Protein AF-A0A3D5HLR8-F1 (afdb_monomer_lite)

Sequence (183 aa):
MNSICLEKELFSAAERLATILSCRMVPVTMAGGDAGDGRSSTFVCSAAFEKKLGGQEAVVAKGRAIRAGQLMIIAEDQPSFAISEEFGGKLVRLSLPKAGPANAICDDYGLQLAATLLSSDINVAAGDKVSLDLLTLAKRVAQTDVTVFVNGPTGTGKEVLARFVHNRSSRSKAPFVAVNCAA

Secondary structure (DSSP, 8-state):
---EEEE-TT-TTHHHHHHHHHHTT--EEEEBSB--S---SEEEEEHHHHHHHTSHHHHHHHHHHTT-SEEEEEEEEESS-EEEEETTTTEEEEEEEPPPS---TTT-HHHHHHHHHH-TT------SHHHHHHHHHHHHHTTS---------TTS-HHHHHHHHHHTSTTTTS------TT-

Structure (mmCIF, N/CA/C/O backbone):
data_AF-A0A3D5HLR8-F1
#
_entry.id   AF-A0A3D5HLR8-F1
#
loop_
_atom_site.group_PDB
_atom_site.id
_atom_site.type_symbol
_atom_site.label_atom_id
_atom_site.label_alt_id
_atom_site.label_comp_id
_atom_site.label_asym_id
_atom_site.label_entity_id
_atom_site.label_seq_id
_atom_site.pdbx_PDB_ins_code
_atom_site.Cartn_x
_atom_site.Cartn_y
_atom_site.Cartn_z
_atom_site.occupancy
_atom_site.B_iso_or_equiv
_atom_site.auth_seq_id
_atom_site.auth_comp_id
_atom_site.auth_asym_id
_atom_site.auth_atom_id
_atom_site.pdbx_PDB_model_num
ATOM 1 N N . MET A 1 1 ? -7.706 -4.916 -10.515 1.00 55.38 1 MET A N 1
ATOM 2 C CA . MET A 1 1 ? -7.054 -3.778 -9.839 1.00 55.38 1 MET A CA 1
ATOM 3 C C . MET A 1 1 ? -7.749 -3.621 -8.511 1.00 55.38 1 MET A C 1
ATOM 5 O O . MET A 1 1 ? -8.959 -3.433 -8.525 1.00 55.38 1 MET A O 1
ATOM 9 N N . ASN A 1 2 ? -7.021 -3.765 -7.407 1.00 69.75 2 ASN A N 1
ATOM 10 C CA . ASN A 1 2 ? -7.586 -3.520 -6.088 1.00 69.75 2 ASN A CA 1
ATOM 11 C C . ASN A 1 2 ? -7.878 -2.028 -5.918 1.00 69.75 2 ASN A C 1
ATOM 13 O O . ASN A 1 2 ? -6.975 -1.202 -6.030 1.00 69.75 2 ASN A O 1
ATOM 17 N N . SER A 1 3 ? -9.149 -1.702 -5.714 1.00 81.38 3 SER A N 1
ATOM 18 C CA . SER A 1 3 ? -9.653 -0.366 -5.407 1.00 81.38 3 SER A CA 1
ATOM 19 C C . SER A 1 3 ? -10.009 -0.304 -3.929 1.00 81.38 3 SER A C 1
ATOM 21 O O . SER A 1 3 ? -10.747 -1.148 -3.415 1.00 81.38 3 SER A O 1
ATOM 23 N N . ILE A 1 4 ? -9.476 0.699 -3.240 1.00 87.38 4 ILE A N 1
ATOM 24 C CA . ILE A 1 4 ? -9.664 0.867 -1.802 1.00 87.38 4 ILE A CA 1
ATOM 25 C C . ILE A 1 4 ? -10.722 1.938 -1.572 1.00 87.38 4 ILE A C 1
ATOM 27 O O . ILE A 1 4 ? -10.582 3.060 -2.051 1.00 87.38 4 ILE A O 1
ATOM 31 N N . CYS A 1 5 ? -11.769 1.601 -0.827 1.00 88.38 5 CYS A N 1
ATOM 32 C CA . CYS A 1 5 ? -12.708 2.578 -0.292 1.00 88.38 5 CYS A CA 1
ATOM 33 C C . CYS A 1 5 ? -12.270 2.953 1.124 1.00 88.38 5 CYS A C 1
ATOM 35 O O . CYS A 1 5 ? -12.241 2.088 1.998 1.00 88.38 5 CYS A O 1
ATOM 37 N N . LEU A 1 6 ? -11.941 4.223 1.348 1.00 89.50 6 LEU A N 1
ATOM 38 C CA . LEU A 1 6 ? -11.506 4.738 2.643 1.00 89.50 6 LEU A CA 1
ATOM 39 C C . LEU A 1 6 ? -12.592 5.655 3.211 1.00 89.50 6 LEU A C 1
ATOM 41 O O . LEU A 1 6 ? -12.945 6.660 2.597 1.00 89.50 6 LEU A O 1
ATOM 45 N N . GLU A 1 7 ? -13.135 5.300 4.372 1.00 89.31 7 GLU A N 1
ATOM 46 C CA . GLU A 1 7 ? -14.088 6.134 5.105 1.00 89.31 7 GLU A CA 1
ATOM 47 C C . GLU A 1 7 ? -13.336 7.200 5.904 1.00 89.31 7 GLU A C 1
ATOM 49 O O . GLU A 1 7 ? -12.517 6.879 6.767 1.00 89.31 7 GLU A O 1
ATOM 54 N N . LYS A 1 8 ? -13.611 8.473 5.612 1.00 86.62 8 LYS A N 1
ATOM 55 C CA . LYS A 1 8 ? -12.920 9.606 6.252 1.00 86.62 8 LYS A CA 1
ATOM 56 C C . LYS A 1 8 ? -13.533 10.019 7.588 1.00 86.62 8 LYS A C 1
ATOM 58 O O . LYS A 1 8 ? -12.924 10.765 8.353 1.00 86.62 8 LYS A O 1
ATOM 63 N N . GLU A 1 9 ? -14.765 9.599 7.852 1.00 86.00 9 GLU A N 1
ATOM 64 C CA . GLU A 1 9 ? -15.484 10.005 9.048 1.00 86.00 9 GLU A CA 1
ATOM 65 C C . GLU A 1 9 ? -14.821 9.439 10.315 1.00 86.00 9 GLU A C 1
ATOM 67 O O . GLU A 1 9 ? -14.566 8.242 10.413 1.00 86.00 9 GLU A O 1
ATOM 72 N N . LEU A 1 10 ? -14.538 10.310 11.294 1.00 84.31 10 LEU A N 1
ATOM 73 C CA . LEU A 1 10 ? -13.844 9.961 12.544 1.00 84.31 10 LEU A CA 1
ATOM 74 C C . LEU A 1 10 ? -12.485 9.268 12.331 1.00 84.31 10 LEU A C 1
ATOM 76 O O . LEU A 1 10 ? -12.093 8.429 13.142 1.00 84.31 10 LEU A O 1
ATOM 80 N N . PHE A 1 11 ? -11.775 9.589 11.248 1.00 85.88 11 PHE A N 1
ATOM 81 C CA . PHE A 1 11 ? -10.468 9.010 10.953 1.00 85.88 11 PHE A CA 1
ATOM 82 C C . PHE A 1 11 ? -9.430 10.113 10.719 1.00 85.88 11 PHE A C 1
ATOM 84 O O . PHE A 1 11 ? -9.394 10.733 9.657 1.00 85.88 11 PHE A O 1
ATOM 91 N N . SER A 1 12 ? -8.577 10.370 11.717 1.00 85.69 12 SER A N 1
ATOM 92 C CA . SER A 1 12 ? -7.650 11.511 11.679 1.00 85.69 12 SER A CA 1
ATOM 93 C C . SER A 1 12 ? -6.529 11.320 10.651 1.00 85.69 12 SER A C 1
ATOM 95 O O . SER A 1 12 ? -6.134 12.258 9.957 1.00 85.69 12 SER A O 1
ATOM 97 N N . ALA A 1 13 ? -6.068 10.080 10.478 1.00 83.88 13 ALA A N 1
ATOM 98 C CA . ALA A 1 13 ? -5.031 9.723 9.523 1.00 83.88 13 ALA A CA 1
ATOM 99 C C . ALA A 1 13 ? -5.545 9.384 8.110 1.00 83.88 13 ALA A C 1
ATOM 101 O O . ALA A 1 13 ? -4.741 9.000 7.258 1.00 83.88 13 ALA A O 1
ATOM 102 N N . ALA A 1 14 ? -6.843 9.544 7.830 1.00 86.06 14 ALA A N 1
ATOM 103 C CA . ALA A 1 14 ? -7.455 9.194 6.546 1.00 86.06 14 ALA A CA 1
ATOM 104 C C . ALA A 1 14 ? -6.745 9.833 5.340 1.00 86.06 14 ALA A C 1
ATOM 106 O O . ALA A 1 14 ? -6.335 9.136 4.414 1.00 86.06 14 ALA A O 1
ATOM 107 N N . GLU A 1 15 ? -6.540 11.152 5.380 1.00 86.44 15 GLU A N 1
ATOM 108 C CA . GLU A 1 15 ? -5.878 11.916 4.309 1.00 86.44 15 GLU A CA 1
ATOM 109 C C . GLU A 1 15 ? -4.411 11.497 4.121 1.00 86.44 15 GLU A C 1
ATOM 111 O O . GLU A 1 15 ? -3.903 11.386 3.001 1.00 86.44 15 GLU A O 1
ATOM 116 N N . ARG A 1 16 ? -3.719 11.198 5.227 1.00 85.69 16 ARG A N 1
ATOM 117 C CA . ARG A 1 16 ? -2.320 10.745 5.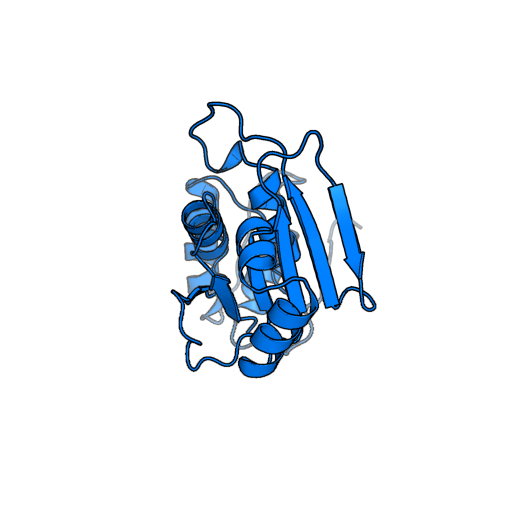212 1.00 85.69 16 ARG A CA 1
ATOM 118 C C . ARG A 1 16 ? -2.210 9.352 4.597 1.00 85.69 16 ARG A C 1
ATOM 120 O O . ARG A 1 16 ? -1.358 9.134 3.738 1.00 85.69 16 ARG A O 1
ATOM 127 N N . LEU A 1 17 ? -3.104 8.434 4.965 1.00 87.19 17 LEU A N 1
ATOM 128 C CA . LEU A 1 17 ? -3.170 7.098 4.375 1.00 87.19 17 LEU A CA 1
ATOM 129 C C . LEU A 1 17 ? -3.529 7.156 2.886 1.00 87.19 17 LEU A C 1
ATOM 131 O O . LEU A 1 17 ? -2.881 6.493 2.078 1.00 87.19 17 LEU A O 1
ATOM 135 N N . ALA A 1 18 ? -4.504 7.985 2.506 1.00 88.12 18 ALA A N 1
ATOM 136 C CA . ALA A 1 18 ? -4.868 8.207 1.109 1.00 88.12 18 ALA A CA 1
ATOM 137 C C . ALA A 1 18 ? -3.686 8.754 0.294 1.00 88.12 18 ALA A C 1
ATOM 139 O O . ALA A 1 18 ? -3.444 8.295 -0.825 1.00 88.12 18 ALA A O 1
ATOM 140 N N . THR A 1 19 ? -2.901 9.668 0.873 1.00 85.44 19 THR A N 1
ATOM 141 C CA . THR A 1 19 ? -1.668 10.188 0.262 1.00 85.44 19 THR A CA 1
ATOM 142 C C . THR A 1 19 ? -0.638 9.075 0.054 1.00 85.44 19 THR A C 1
ATOM 144 O O . THR A 1 19 ? -0.136 8.914 -1.057 1.00 85.44 19 THR A O 1
ATOM 147 N N . ILE A 1 20 ? -0.369 8.250 1.074 1.00 83.94 20 ILE A N 1
ATOM 148 C CA . ILE A 1 20 ? 0.576 7.121 0.982 1.00 83.94 20 ILE A CA 1
ATOM 149 C C . ILE A 1 20 ? 0.138 6.119 -0.096 1.00 83.94 20 ILE A C 1
ATOM 151 O O . ILE A 1 20 ? 0.945 5.704 -0.930 1.00 83.94 20 ILE A O 1
ATOM 155 N N . LEU A 1 21 ? -1.141 5.742 -0.113 1.00 85.56 21 LEU A N 1
ATOM 156 C CA . LEU A 1 21 ? -1.703 4.826 -1.108 1.00 85.56 21 LEU A CA 1
ATOM 157 C C . LEU A 1 21 ? -1.633 5.410 -2.528 1.00 85.56 21 LEU A C 1
ATOM 159 O O . LEU A 1 21 ? -1.263 4.703 -3.468 1.00 85.56 21 LEU A O 1
ATOM 163 N N . SER A 1 22 ? -1.896 6.710 -2.679 1.00 83.25 22 SER A N 1
ATOM 164 C CA . SER A 1 22 ? -1.775 7.421 -3.958 1.00 83.25 22 SER A CA 1
ATOM 165 C C . SER A 1 22 ? -0.330 7.447 -4.459 1.00 83.25 22 SER A C 1
ATOM 167 O O . SER A 1 22 ? -0.081 7.161 -5.631 1.00 83.25 22 SER A O 1
ATOM 169 N N . CYS A 1 23 ? 0.640 7.698 -3.571 1.00 78.75 23 CYS A N 1
ATOM 170 C CA . CYS A 1 23 ? 2.070 7.596 -3.876 1.00 78.75 23 CYS A CA 1
ATOM 171 C C . CYS A 1 23 ? 2.457 6.185 -4.346 1.00 78.75 23 CYS A C 1
ATOM 173 O O . CYS A 1 23 ? 3.235 6.031 -5.286 1.00 78.75 23 CYS A O 1
ATOM 175 N N . ARG A 1 24 ? 1.848 5.145 -3.765 1.00 79.25 24 ARG A N 1
ATOM 176 C CA . ARG A 1 24 ? 2.022 3.743 -4.184 1.00 79.25 24 ARG A CA 1
ATOM 177 C C . ARG A 1 24 ? 1.199 3.360 -5.416 1.00 79.25 24 ARG A C 1
ATOM 179 O O . ARG A 1 24 ? 1.193 2.201 -5.832 1.00 79.25 24 ARG A O 1
ATOM 186 N N . MET A 1 25 ? 0.543 4.334 -6.048 1.00 76.12 25 MET A N 1
ATOM 187 C CA . MET A 1 25 ? -0.286 4.160 -7.239 1.00 76.12 25 MET A CA 1
ATOM 188 C C . MET A 1 25 ? -1.414 3.141 -7.035 1.00 76.12 25 MET A C 1
ATOM 190 O O . MET A 1 25 ? -1.751 2.400 -7.967 1.00 76.12 25 MET A O 1
ATOM 194 N N . VAL A 1 26 ? -1.962 3.092 -5.821 1.00 81.06 26 VAL A N 1
ATOM 195 C CA . VAL A 1 26 ? -3.144 2.308 -5.479 1.00 81.06 26 VAL A CA 1
ATOM 196 C C . VAL A 1 26 ? -4.363 3.224 -5.600 1.00 81.06 26 VAL A C 1
ATOM 198 O O . VAL A 1 26 ? -4.361 4.305 -5.012 1.00 81.06 26 VAL A O 1
ATOM 201 N N . PRO A 1 27 ? -5.391 2.855 -6.383 1.00 81.50 27 PRO A N 1
ATOM 202 C CA . PRO A 1 27 ? -6.575 3.687 -6.532 1.00 81.50 27 PRO A CA 1
ATOM 203 C C . PRO A 1 27 ? -7.375 3.715 -5.224 1.00 81.50 27 PRO A C 1
ATOM 205 O O . PRO A 1 27 ? -7.828 2.675 -4.739 1.00 81.50 27 PRO A O 1
ATOM 208 N N . VAL A 1 28 ? -7.556 4.919 -4.678 1.00 85.56 28 VAL A N 1
ATOM 209 C CA . VAL A 1 28 ? -8.328 5.176 -3.456 1.00 85.56 28 VAL A CA 1
ATOM 210 C C . VAL A 1 28 ? -9.559 6.005 -3.791 1.00 85.56 28 VAL A C 1
ATOM 212 O O . VAL A 1 28 ? -9.482 6.990 -4.523 1.00 85.56 28 VAL A O 1
ATOM 215 N N . THR A 1 29 ? -10.696 5.616 -3.231 1.00 87.56 29 THR A N 1
ATOM 216 C CA . THR A 1 29 ? -11.939 6.381 -3.253 1.00 87.56 29 THR A CA 1
ATOM 217 C C . THR A 1 29 ? -12.285 6.759 -1.822 1.00 87.56 29 THR A C 1
ATOM 219 O O . THR A 1 29 ? -12.438 5.889 -0.967 1.00 87.56 29 THR A O 1
ATOM 222 N N . MET A 1 30 ? -12.388 8.058 -1.556 1.00 83.50 30 MET A N 1
ATOM 223 C CA . MET A 1 30 ? -12.772 8.572 -0.244 1.00 83.50 30 MET A CA 1
ATOM 224 C C . MET A 1 30 ? -14.299 8.569 -0.143 1.00 83.50 30 MET A C 1
ATOM 226 O O . MET A 1 30 ? -14.962 9.296 -0.882 1.00 83.50 30 MET A O 1
ATOM 230 N N . ALA A 1 31 ? -14.857 7.760 0.753 1.00 76.06 31 ALA A N 1
ATOM 231 C CA . ALA A 1 31 ? -16.276 7.797 1.086 1.00 76.06 31 ALA A CA 1
ATOM 232 C C . ALA A 1 31 ? -16.506 8.806 2.217 1.00 76.06 31 ALA A C 1
ATOM 234 O O . ALA A 1 31 ? -15.683 8.936 3.124 1.00 76.06 31 ALA A O 1
ATOM 235 N N . GLY A 1 32 ? -17.599 9.564 2.126 1.00 57.09 32 GLY A N 1
ATOM 236 C CA . GLY A 1 32 ? -18.048 10.470 3.175 1.00 57.09 32 GLY A CA 1
ATOM 237 C C . GLY A 1 32 ? -19.500 10.179 3.501 1.00 57.09 32 GLY A C 1
ATOM 238 O O . GLY A 1 32 ? -20.379 10.686 2.810 1.00 57.09 32 GLY A O 1
ATOM 239 N N . GLY A 1 33 ? -19.737 9.362 4.526 1.00 54.69 33 GLY A N 1
ATOM 240 C CA . GLY A 1 33 ? -21.077 9.078 5.049 1.00 54.69 33 GLY A CA 1
ATOM 241 C C . GLY A 1 33 ? -21.904 8.123 4.184 1.00 54.69 33 GLY A C 1
ATOM 242 O O . GLY A 1 33 ? -22.324 7.081 4.688 1.00 54.69 33 GLY A O 1
ATOM 243 N N . ASP A 1 34 ? -22.066 8.406 2.891 1.00 43.91 34 ASP A N 1
ATOM 244 C CA . ASP A 1 34 ? -22.874 7.603 1.969 1.00 43.91 34 ASP A CA 1
ATOM 245 C C . ASP A 1 34 ? -22.036 6.692 1.070 1.00 43.91 34 ASP A C 1
ATOM 247 O O . ASP A 1 34 ? -20.924 7.024 0.650 1.00 43.91 34 ASP A O 1
ATOM 251 N N . ALA A 1 35 ? -22.579 5.500 0.820 1.00 45.34 35 ALA A N 1
ATOM 252 C CA . ALA A 1 35 ? -21.939 4.445 0.050 1.00 45.34 35 ALA A CA 1
ATOM 253 C C . ALA A 1 35 ? -21.591 4.949 -1.358 1.00 45.34 35 ALA A C 1
ATOM 255 O O . ALA A 1 35 ? -22.462 5.127 -2.206 1.00 45.34 35 ALA A O 1
ATOM 256 N N . GLY A 1 36 ? -20.300 5.171 -1.607 1.00 45.41 36 GLY A N 1
ATOM 257 C CA . GLY A 1 36 ? -19.799 5.376 -2.959 1.00 45.41 36 GLY A CA 1
ATOM 258 C C . GLY A 1 36 ? -20.172 4.173 -3.825 1.00 45.41 36 GLY A C 1
ATOM 259 O O . GLY A 1 36 ? -19.945 3.031 -3.429 1.00 45.41 36 GLY A O 1
ATOM 260 N N . ASP A 1 37 ? -20.733 4.440 -5.003 1.00 43.56 37 ASP A N 1
ATOM 261 C CA . ASP A 1 37 ? -21.269 3.482 -5.989 1.00 43.56 37 ASP A CA 1
ATOM 262 C C . ASP A 1 37 ? -20.176 2.638 -6.696 1.00 43.56 37 ASP A C 1
ATOM 264 O O . ASP A 1 37 ? -20.252 2.272 -7.869 1.00 43.56 37 ASP A O 1
ATOM 268 N N . GLY A 1 38 ? -19.076 2.366 -5.995 1.00 52.75 38 GLY A N 1
ATOM 269 C CA . GLY A 1 38 ? -17.886 1.722 -6.527 1.00 52.75 38 GLY A CA 1
ATOM 270 C C . GLY A 1 38 ? -17.766 0.275 -6.070 1.00 52.75 38 GLY A C 1
ATOM 271 O O . GLY A 1 38 ? -17.843 -0.028 -4.883 1.00 52.75 38 GLY A O 1
ATOM 272 N N . ARG A 1 39 ? -17.484 -0.635 -7.011 1.00 58.47 39 ARG A N 1
ATOM 273 C CA . ARG A 1 39 ? -16.899 -1.942 -6.673 1.00 58.47 39 ARG A CA 1
ATOM 274 C C . ARG A 1 39 ? -15.506 -1.698 -6.090 1.00 58.47 39 ARG A C 1
ATOM 276 O O . ARG A 1 39 ? -14.560 -1.454 -6.843 1.00 58.47 39 ARG A O 1
ATOM 283 N N . SER A 1 40 ? -15.390 -1.773 -4.770 1.00 68.56 40 SER A N 1
ATOM 284 C CA . SER A 1 40 ? -14.107 -1.721 -4.069 1.00 68.56 40 SER A CA 1
ATOM 285 C C . SER A 1 40 ? -13.692 -3.116 -3.637 1.00 68.56 40 SER A C 1
ATOM 287 O O . SER A 1 40 ? -14.511 -3.886 -3.148 1.00 68.56 40 SER A O 1
ATOM 289 N N . SER A 1 41 ? -12.420 -3.463 -3.822 1.00 78.12 41 SER A N 1
ATOM 290 C CA . SER A 1 41 ? -11.881 -4.738 -3.334 1.00 78.12 41 SER A CA 1
ATOM 291 C C . SER A 1 41 ? -11.736 -4.734 -1.813 1.00 78.12 41 SER A C 1
ATOM 293 O O . SER A 1 41 ? -11.920 -5.775 -1.181 1.00 78.12 41 SER A O 1
ATOM 295 N N . THR A 1 42 ? -11.452 -3.560 -1.237 1.00 86.56 42 THR A N 1
ATOM 296 C CA . THR A 1 42 ? -11.129 -3.406 0.183 1.00 86.56 42 THR A CA 1
ATOM 297 C C . THR A 1 42 ? -11.806 -2.172 0.774 1.00 86.56 42 THR A C 1
ATOM 299 O O . THR A 1 42 ? -11.768 -1.097 0.174 1.00 86.56 42 THR A O 1
ATOM 302 N N . PHE A 1 43 ? -12.408 -2.317 1.955 1.00 90.31 43 PHE A N 1
ATOM 303 C CA . PHE A 1 43 ? -12.961 -1.212 2.745 1.00 90.31 43 PHE A CA 1
ATOM 304 C C . PHE A 1 43 ? -12.053 -0.902 3.934 1.00 90.31 43 PHE A C 1
ATOM 306 O O . PHE A 1 43 ? -11.631 -1.827 4.625 1.00 90.31 43 PHE A O 1
ATOM 313 N N . VAL A 1 44 ? -11.783 0.375 4.195 1.00 91.88 44 VAL A N 1
ATOM 314 C CA . VAL A 1 44 ? -10.951 0.836 5.313 1.00 91.88 44 VAL A CA 1
ATOM 315 C C . VAL A 1 44 ? -11.727 1.860 6.130 1.00 91.88 44 VAL A C 1
ATOM 317 O O . VAL A 1 44 ? -12.233 2.832 5.571 1.00 91.88 44 VAL A O 1
ATOM 320 N N . CYS A 1 45 ? -11.793 1.676 7.446 1.00 92.00 45 CYS A N 1
ATOM 321 C CA . CYS A 1 45 ? -12.419 2.636 8.356 1.00 92.00 45 CYS A CA 1
ATOM 322 C C . CYS A 1 45 ? -11.689 2.721 9.701 1.00 92.00 45 CYS A C 1
ATOM 324 O O . CYS A 1 45 ? -10.902 1.839 10.051 1.00 92.00 45 CYS A O 1
ATOM 326 N N . SER A 1 46 ? -11.969 3.766 10.483 1.00 93.00 46 SER A N 1
ATOM 327 C CA . SER A 1 46 ? -11.431 3.876 11.840 1.00 93.00 46 SER A CA 1
ATOM 328 C C . SER A 1 46 ? -12.232 3.053 12.855 1.00 93.00 46 SER A C 1
ATOM 330 O O . SER A 1 46 ? -13.431 2.806 12.695 1.00 93.00 46 SER A O 1
ATOM 332 N N . ALA A 1 47 ? -11.590 2.668 13.957 1.00 91.44 47 ALA A N 1
ATOM 333 C CA . ALA A 1 47 ? -12.265 2.032 15.089 1.00 91.44 47 ALA A CA 1
ATOM 334 C C . ALA A 1 47 ? -13.254 2.982 15.799 1.00 91.44 47 ALA A C 1
ATOM 336 O O . ALA A 1 47 ? -14.206 2.536 16.439 1.00 91.44 47 ALA A O 1
ATOM 337 N N . ALA A 1 48 ? -13.060 4.302 15.692 1.00 89.25 48 ALA A N 1
ATOM 338 C CA . ALA A 1 48 ? -14.021 5.285 16.195 1.00 89.25 48 ALA A CA 1
ATOM 339 C C . ALA A 1 48 ? -15.310 5.285 15.357 1.00 89.25 48 ALA A C 1
ATOM 341 O O . ALA A 1 48 ? -16.412 5.330 15.908 1.00 89.25 48 ALA A O 1
ATOM 342 N N . PHE A 1 49 ? -15.177 5.160 14.035 1.00 89.38 49 PHE A N 1
ATOM 343 C CA . PHE A 1 49 ? -16.305 5.017 13.123 1.00 89.38 49 PHE A CA 1
ATOM 344 C C . PHE A 1 49 ? -17.072 3.707 13.343 1.00 89.38 49 PHE A C 1
ATOM 346 O O . PHE A 1 49 ? -18.300 3.711 13.387 1.00 89.38 49 PHE A O 1
ATOM 353 N N . GLU A 1 50 ? -16.361 2.601 13.579 1.00 90.06 50 GLU A N 1
ATOM 354 C CA . GLU A 1 50 ? -16.962 1.315 13.957 1.00 90.06 50 GLU A CA 1
ATOM 355 C C . GLU A 1 50 ? -17.877 1.445 15.187 1.00 90.06 50 GLU A C 1
ATOM 357 O O . GLU A 1 50 ? -19.016 0.975 15.170 1.00 90.06 50 GLU A O 1
ATOM 362 N N . LYS A 1 51 ? -17.417 2.132 16.243 1.00 88.62 51 LYS A N 1
ATOM 363 C CA . LYS A 1 51 ? -18.229 2.368 17.448 1.00 88.62 51 LYS A CA 1
ATOM 364 C C . LYS A 1 51 ? -19.481 3.194 17.152 1.00 88.62 51 LYS A C 1
ATOM 366 O O . LYS A 1 51 ? -20.538 2.897 17.700 1.00 88.62 51 LYS A O 1
ATOM 371 N N . LYS A 1 52 ? -19.383 4.197 16.272 1.00 88.88 52 LYS A N 1
ATOM 372 C CA . LYS A 1 52 ? -20.529 5.023 15.853 1.00 88.88 52 LYS A CA 1
ATOM 373 C C . LYS A 1 52 ? -21.571 4.217 15.068 1.00 88.88 52 LYS A C 1
ATOM 375 O O . LYS A 1 52 ? -22.763 4.442 15.241 1.00 88.88 52 LYS A O 1
ATOM 380 N N . LEU A 1 53 ? -21.128 3.287 14.224 1.00 83.81 53 LEU A N 1
ATOM 381 C CA . LEU A 1 53 ? -21.995 2.439 13.399 1.00 83.81 53 LEU A CA 1
ATOM 382 C C . LEU A 1 53 ? -22.738 1.345 14.182 1.00 83.81 53 LEU A C 1
ATOM 384 O O . LEU A 1 53 ? -23.613 0.697 13.615 1.00 83.81 53 LEU A O 1
ATOM 388 N N . GLY A 1 54 ? -22.407 1.130 15.458 1.00 84.75 54 GLY A N 1
ATOM 389 C CA . GLY A 1 54 ? -22.989 0.057 16.269 1.00 84.75 54 GLY A CA 1
ATOM 390 C C . GLY A 1 54 ? -22.164 -1.232 16.285 1.00 84.75 54 GLY A C 1
ATOM 391 O O . GLY A 1 54 ? -22.689 -2.280 16.647 1.00 84.75 54 GLY A O 1
ATOM 392 N N . GLY A 1 55 ? -20.877 -1.166 15.924 1.00 87.25 55 GLY A N 1
ATOM 393 C CA . GLY A 1 55 ? -19.921 -2.265 16.066 1.00 87.25 55 GLY A CA 1
ATOM 394 C C . GLY A 1 55 ? -19.513 -2.941 14.755 1.00 87.25 55 GLY A C 1
ATOM 395 O O . GLY A 1 55 ? -19.837 -2.503 13.649 1.00 87.25 55 GLY A O 1
ATOM 396 N N . GLN A 1 56 ? -18.772 -4.038 14.898 1.00 85.38 56 GLN A N 1
ATOM 397 C CA . GLN A 1 56 ? -18.153 -4.779 13.799 1.00 85.38 56 GLN A CA 1
ATOM 398 C C . GLN A 1 56 ? 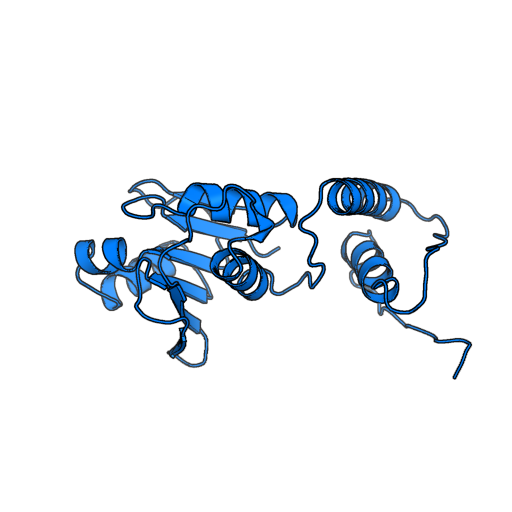-19.165 -5.304 12.769 1.00 85.38 56 GLN A C 1
ATOM 400 O O . GLN A 1 56 ? -18.901 -5.251 11.569 1.00 85.38 56 GLN A O 1
ATOM 405 N N . GLU A 1 57 ? -20.342 -5.763 13.206 1.00 86.38 57 GLU A N 1
ATOM 406 C CA . GLU A 1 57 ? -21.383 -6.284 12.307 1.00 86.38 57 GLU A CA 1
ATOM 407 C C . GLU A 1 57 ? -21.871 -5.229 11.307 1.00 86.38 57 GLU A C 1
ATOM 409 O O . GLU A 1 57 ? -22.042 -5.524 10.122 1.00 86.38 57 GLU A O 1
ATOM 414 N N . ALA A 1 58 ? -22.018 -3.980 11.753 1.00 86.88 58 ALA A N 1
ATOM 415 C CA . ALA A 1 58 ? -22.435 -2.870 10.905 1.00 86.88 58 ALA A CA 1
ATOM 416 C C . ALA A 1 58 ? -21.355 -2.491 9.876 1.00 86.88 58 ALA A C 1
ATOM 418 O O . ALA A 1 58 ? -21.669 -2.214 8.716 1.00 86.88 58 ALA A O 1
ATOM 419 N N . VAL A 1 59 ? -20.074 -2.551 10.259 1.00 87.12 59 VAL A N 1
ATOM 420 C CA . VAL A 1 59 ? -18.944 -2.347 9.334 1.00 87.12 59 VAL A CA 1
ATOM 421 C C . VAL A 1 59 ? -18.895 -3.454 8.281 1.00 87.12 59 VAL A C 1
ATOM 423 O O . VAL A 1 59 ? -18.752 -3.170 7.091 1.00 87.12 59 VAL A O 1
ATOM 426 N N . VAL A 1 60 ? -19.080 -4.713 8.689 1.00 88.31 60 VAL A N 1
ATOM 427 C CA . VAL A 1 60 ? -19.153 -5.853 7.764 1.00 88.31 60 VAL A CA 1
ATOM 428 C C . VAL A 1 60 ? -20.345 -5.702 6.812 1.00 88.31 60 VAL A C 1
ATOM 430 O O . VAL A 1 60 ? -20.200 -5.954 5.615 1.00 88.31 60 VAL A O 1
ATOM 433 N N . ALA A 1 61 ? -21.504 -5.251 7.300 1.00 86.38 61 ALA A N 1
ATOM 434 C CA . ALA A 1 61 ? -22.673 -4.978 6.466 1.00 86.38 61 ALA A CA 1
ATOM 435 C C . ALA A 1 61 ? -22.400 -3.869 5.432 1.00 86.38 61 ALA A C 1
ATOM 437 O O . ALA A 1 61 ? -22.697 -4.055 4.249 1.00 86.38 61 ALA A O 1
ATOM 438 N N . LYS A 1 62 ? -21.756 -2.764 5.839 1.00 85.31 62 LYS A N 1
ATOM 439 C CA . LYS A 1 62 ? -21.357 -1.672 4.931 1.00 85.31 62 LYS A CA 1
ATOM 440 C C . LYS A 1 62 ? -20.340 -2.153 3.888 1.00 85.31 62 LYS A C 1
ATOM 442 O O . LYS A 1 62 ? -20.502 -1.884 2.700 1.00 85.31 62 LYS A O 1
ATOM 447 N N . GLY A 1 63 ? -19.353 -2.953 4.298 1.00 85.38 63 GLY A N 1
ATOM 448 C CA . GLY A 1 63 ? -18.395 -3.590 3.390 1.00 85.38 63 GLY A CA 1
ATOM 449 C C . GLY A 1 63 ? -19.058 -4.513 2.364 1.00 85.38 63 GLY A C 1
ATOM 450 O O . GLY A 1 63 ? -18.715 -4.478 1.182 1.00 85.38 63 GLY A O 1
ATOM 451 N N . ARG A 1 64 ? -20.065 -5.296 2.776 1.00 85.62 64 ARG A N 1
ATOM 452 C CA . ARG A 1 64 ? -20.855 -6.135 1.858 1.00 85.62 64 ARG A CA 1
ATOM 453 C C . ARG A 1 64 ? -21.658 -5.307 0.856 1.00 85.62 64 ARG A C 1
ATOM 455 O O . ARG A 1 64 ? -21.734 -5.712 -0.303 1.00 85.62 64 ARG A O 1
ATOM 462 N N . ALA A 1 65 ? -22.211 -4.162 1.265 1.00 85.19 65 ALA A N 1
ATOM 463 C CA . ALA A 1 65 ? -22.961 -3.272 0.375 1.00 85.19 65 ALA A CA 1
ATOM 464 C C . ALA A 1 65 ? -22.103 -2.777 -0.805 1.00 85.19 65 ALA A C 1
ATOM 466 O O . ALA A 1 65 ? -22.566 -2.771 -1.943 1.00 85.19 65 ALA A O 1
ATOM 467 N N . ILE A 1 66 ? -20.821 -2.486 -0.560 1.00 83.62 66 ILE A N 1
ATOM 468 C CA . ILE A 1 66 ? -19.853 -2.089 -1.600 1.00 83.62 66 ILE A CA 1
ATOM 469 C C . ILE A 1 66 ? -19.098 -3.276 -2.234 1.00 83.62 66 ILE A C 1
ATOM 471 O O . ILE A 1 66 ? -18.165 -3.086 -3.017 1.00 83.62 66 ILE A O 1
ATOM 475 N N . ARG A 1 67 ? -19.507 -4.515 -1.916 1.00 83.44 67 ARG A N 1
ATOM 476 C CA . ARG A 1 67 ? -18.889 -5.778 -2.364 1.00 83.44 67 ARG A CA 1
ATOM 477 C C . ARG A 1 67 ? -17.391 -5.900 -2.043 1.00 83.44 67 ARG A C 1
ATOM 479 O O . ARG A 1 67 ? -16.655 -6.532 -2.801 1.00 83.44 67 ARG A O 1
ATOM 486 N N . ALA A 1 68 ? -16.954 -5.350 -0.912 1.00 84.31 68 ALA A N 1
ATOM 487 C CA . ALA A 1 68 ? -15.581 -5.495 -0.446 1.00 84.31 68 ALA A CA 1
ATOM 488 C C . ALA A 1 68 ? -15.277 -6.958 -0.089 1.00 84.31 68 ALA A C 1
ATOM 490 O O . ALA A 1 68 ? -15.990 -7.589 0.694 1.00 84.31 68 ALA A O 1
ATOM 491 N N . GLY A 1 69 ? -14.205 -7.500 -0.671 1.00 84.69 69 GLY A N 1
ATOM 492 C CA . GLY A 1 69 ? -13.695 -8.836 -0.355 1.00 84.69 69 GLY A CA 1
ATOM 493 C C . GLY A 1 69 ? -12.868 -8.867 0.932 1.00 84.69 69 GLY A C 1
ATOM 494 O O . GLY A 1 69 ? -12.745 -9.924 1.553 1.00 84.69 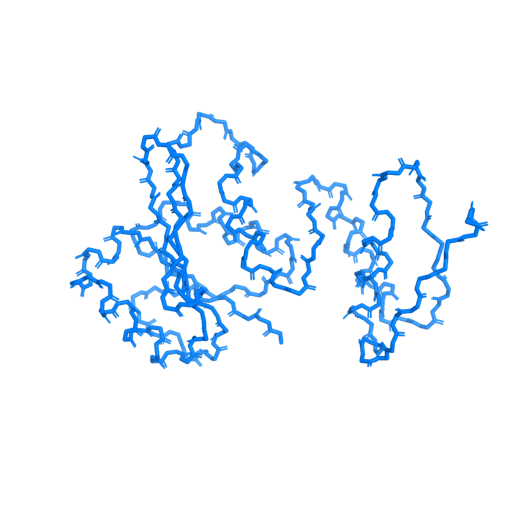69 GLY A O 1
ATOM 495 N N . GLN A 1 70 ? -12.341 -7.706 1.332 1.00 88.69 70 GLN A N 1
ATOM 496 C CA . GLN A 1 70 ? -11.543 -7.499 2.535 1.00 88.69 70 GLN A CA 1
ATOM 497 C C . GLN A 1 70 ? -11.968 -6.209 3.254 1.00 88.69 70 GLN A C 1
ATOM 499 O O . GLN A 1 70 ? -12.374 -5.225 2.635 1.00 88.69 70 GLN A O 1
ATOM 504 N N . LEU A 1 71 ? -11.854 -6.212 4.574 1.00 91.00 71 LEU A N 1
ATOM 505 C CA . LEU A 1 71 ? -12.153 -5.107 5.474 1.00 91.00 71 LEU A CA 1
ATOM 506 C C . LEU A 1 71 ? -10.906 -4.819 6.319 1.00 91.00 71 LEU A C 1
ATOM 508 O O . LEU A 1 71 ? -10.247 -5.750 6.785 1.00 91.00 71 LEU A O 1
ATOM 512 N N . MET A 1 72 ? -10.598 -3.548 6.551 1.00 91.62 72 MET A N 1
ATOM 513 C CA . MET A 1 72 ? -9.548 -3.122 7.469 1.00 91.62 72 MET A CA 1
ATOM 514 C C . MET A 1 72 ? -10.078 -2.077 8.449 1.00 91.62 72 MET A C 1
ATOM 516 O O . MET A 1 72 ? -10.662 -1.074 8.041 1.00 91.62 72 MET A O 1
ATOM 520 N N . ILE A 1 73 ? -9.842 -2.299 9.740 1.00 93.00 73 ILE A N 1
ATOM 521 C CA . ILE A 1 73 ? -10.210 -1.372 10.812 1.00 93.00 73 ILE A CA 1
ATOM 522 C C . ILE A 1 73 ? -8.936 -0.819 11.441 1.00 93.00 73 ILE A C 1
ATOM 524 O O . ILE A 1 73 ? -8.113 -1.582 11.941 1.00 93.00 73 ILE A O 1
ATOM 528 N N . ILE A 1 74 ? -8.784 0.502 11.452 1.00 92.75 74 ILE A N 1
ATOM 529 C CA . ILE A 1 74 ? -7.613 1.180 12.014 1.00 92.75 74 ILE A CA 1
ATOM 530 C C . ILE A 1 74 ? -7.999 1.840 13.340 1.00 92.75 74 ILE A C 1
ATOM 532 O O . ILE A 1 74 ? -8.826 2.749 13.385 1.00 92.75 74 ILE A O 1
ATOM 536 N N . ALA A 1 75 ? -7.419 1.370 14.440 1.00 91.50 75 ALA A N 1
ATOM 537 C CA . ALA A 1 75 ? -7.562 1.978 15.756 1.00 91.50 75 ALA A CA 1
ATOM 538 C C . ALA A 1 75 ? -6.400 2.945 15.999 1.00 91.50 75 ALA A C 1
ATOM 540 O O . ALA A 1 75 ? -5.259 2.516 16.124 1.00 91.50 75 ALA A O 1
ATOM 541 N N . GLU A 1 76 ? -6.690 4.242 16.058 1.00 87.38 76 GLU A N 1
ATOM 542 C CA . GLU A 1 76 ? -5.710 5.290 16.368 1.00 87.38 76 GLU A CA 1
ATOM 543 C C . GLU A 1 76 ? -5.502 5.418 17.893 1.00 87.38 76 GLU A C 1
ATOM 545 O O . GLU A 1 76 ? -6.299 4.901 18.684 1.00 87.38 76 GLU A O 1
ATOM 550 N N . ASP A 1 77 ? -4.422 6.093 18.303 1.00 86.50 77 ASP A N 1
ATOM 551 C CA . ASP A 1 77 ? -4.091 6.412 19.704 1.00 86.50 77 ASP A CA 1
ATOM 552 C C . ASP A 1 77 ? -4.010 5.200 20.655 1.00 86.50 77 ASP A C 1
ATOM 554 O O . ASP A 1 77 ? -4.400 5.264 21.823 1.00 86.50 77 ASP A O 1
ATOM 558 N N . GLN A 1 78 ? -3.491 4.074 20.168 1.00 86.69 78 GLN A N 1
ATOM 559 C CA . GLN A 1 78 ? -3.317 2.856 20.963 1.00 86.69 78 GLN A CA 1
ATOM 560 C C . GLN A 1 78 ? -2.018 2.887 21.796 1.00 86.69 78 GLN A C 1
ATOM 562 O O . GLN A 1 78 ? -1.072 3.601 21.465 1.00 86.69 78 GLN A O 1
ATOM 567 N N . PRO A 1 79 ? -1.922 2.123 22.900 1.00 82.75 79 PRO A N 1
ATOM 568 C CA . PRO A 1 79 ? -0.698 2.075 23.709 1.00 82.75 79 PRO A CA 1
ATOM 569 C C . PRO A 1 79 ? 0.464 1.377 22.989 1.00 82.75 79 PRO A C 1
ATOM 571 O O . PRO A 1 79 ? 1.629 1.638 23.282 1.00 82.75 79 PRO A O 1
ATOM 574 N N . SER A 1 80 ? 0.158 0.484 22.049 1.00 85.25 80 SER A N 1
ATOM 575 C CA . SER A 1 80 ? 1.135 -0.276 21.279 1.00 85.25 80 SER A CA 1
ATOM 576 C C . SER A 1 80 ? 0.606 -0.585 19.883 1.00 85.25 80 SER A C 1
ATOM 578 O O . SER A 1 80 ? -0.600 -0.556 19.623 1.00 85.25 80 SER A O 1
ATOM 580 N N . PHE A 1 81 ? 1.534 -0.889 18.979 1.00 87.50 81 PHE A N 1
ATOM 581 C CA . PHE A 1 81 ? 1.200 -1.417 17.668 1.00 87.50 81 PHE A CA 1
ATOM 582 C C . PHE A 1 81 ? 0.756 -2.880 17.772 1.00 87.50 81 PHE A C 1
ATOM 584 O O . PHE A 1 81 ? 1.433 -3.685 18.412 1.00 87.50 81 PHE A O 1
ATOM 591 N N . ALA A 1 82 ? -0.351 -3.231 17.119 1.00 89.69 82 ALA A N 1
ATOM 592 C CA . ALA A 1 82 ? -0.825 -4.609 17.027 1.00 89.69 82 ALA A CA 1
ATOM 593 C C . ALA A 1 82 ? -1.591 -4.841 15.722 1.00 89.69 82 ALA A C 1
ATOM 595 O O . ALA A 1 82 ? -2.247 -3.935 15.209 1.00 89.69 82 ALA A O 1
ATOM 596 N N . ILE A 1 83 ? -1.535 -6.068 15.210 1.00 91.75 83 ILE A N 1
ATOM 597 C CA . ILE A 1 83 ? -2.344 -6.520 14.078 1.00 91.75 83 ILE A CA 1
ATOM 598 C C . ILE A 1 83 ? -3.113 -7.748 14.545 1.00 91.75 83 ILE A C 1
ATOM 600 O O . ILE A 1 83 ? -2.518 -8.671 15.100 1.00 91.75 83 ILE A O 1
ATOM 604 N N . SER A 1 84 ? -4.419 -7.762 14.320 1.00 91.25 84 SER A N 1
ATOM 605 C CA . SER A 1 84 ? -5.256 -8.933 14.552 1.00 91.25 84 SER A CA 1
ATOM 606 C C . SER A 1 84 ? -6.082 -9.234 13.313 1.00 91.25 84 SER A C 1
ATOM 608 O O . SER A 1 84 ? -6.622 -8.331 12.675 1.00 91.25 84 SER A O 1
ATOM 610 N N . GLU A 1 85 ? -6.177 -10.510 12.967 1.00 91.12 85 GLU A N 1
ATOM 611 C CA . GLU A 1 85 ? -6.930 -10.975 11.810 1.00 91.12 85 GLU A CA 1
ATOM 612 C C . GLU A 1 85 ? -8.135 -11.796 12.254 1.00 91.12 85 GLU A C 1
ATOM 614 O O . GLU A 1 85 ? -8.048 -12.648 13.136 1.00 91.12 85 GLU A O 1
ATOM 619 N N . GLU A 1 86 ? -9.264 -11.554 11.604 1.00 89.25 86 GLU A N 1
ATOM 620 C CA . GLU A 1 86 ? -10.534 -12.217 11.860 1.00 89.25 86 GLU A CA 1
ATOM 621 C C . GLU A 1 86 ? -11.155 -12.694 10.538 1.00 89.25 86 GLU A C 1
ATOM 623 O O . GLU A 1 86 ? -10.781 -12.259 9.443 1.00 89.25 86 GLU A O 1
ATOM 628 N N . PHE A 1 87 ? -12.104 -13.632 10.625 1.00 84.94 87 PHE A N 1
ATOM 629 C CA . PHE A 1 87 ? -12.773 -14.244 9.465 1.00 84.94 87 PHE A CA 1
ATOM 630 C C . PHE A 1 87 ? -11.808 -14.818 8.409 1.00 84.94 87 PHE A C 1
ATOM 632 O O . PHE A 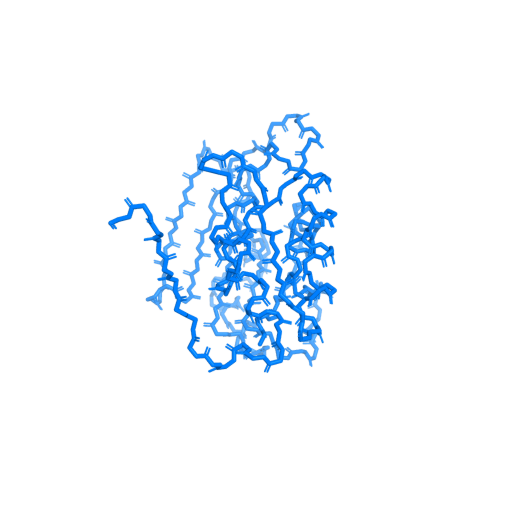1 87 ? -12.031 -14.675 7.204 1.00 84.94 87 PHE A O 1
ATOM 639 N N . GLY A 1 88 ? -10.724 -15.457 8.860 1.00 81.19 88 GLY A N 1
ATOM 640 C CA . GLY A 1 88 ? -9.710 -16.034 7.973 1.00 81.19 88 GLY A CA 1
ATOM 641 C C . GLY A 1 88 ? -8.934 -14.978 7.179 1.00 81.19 88 GLY A C 1
ATOM 642 O O . GLY A 1 88 ? -8.709 -15.167 5.987 1.00 81.19 88 GLY A O 1
ATOM 643 N N . GLY A 1 89 ? -8.607 -13.843 7.808 1.00 82.56 89 GLY A N 1
ATOM 644 C CA . GLY A 1 89 ? -7.824 -12.754 7.205 1.00 82.56 89 GLY A CA 1
ATOM 645 C C . GLY A 1 89 ? -8.642 -11.752 6.385 1.00 82.56 89 GLY A C 1
ATOM 646 O O . GLY A 1 89 ? -8.100 -10.773 5.871 1.00 82.56 89 GLY A O 1
ATOM 647 N N . LYS A 1 90 ? -9.961 -11.954 6.261 1.00 86.94 90 LYS A N 1
ATOM 648 C CA . LYS A 1 90 ? -10.843 -11.023 5.535 1.00 86.94 90 LYS A CA 1
ATOM 649 C C . LYS A 1 90 ? -11.118 -9.740 6.301 1.00 86.94 90 LYS A C 1
ATOM 651 O O . LYS A 1 90 ? -11.468 -8.743 5.676 1.00 86.94 90 LYS A O 1
ATOM 656 N N . LEU A 1 91 ? -10.982 -9.762 7.622 1.00 90.00 91 LEU A N 1
ATOM 657 C CA . LEU A 1 91 ? -11.022 -8.574 8.458 1.00 90.00 91 LEU A CA 1
ATOM 658 C C . LEU A 1 91 ? -9.671 -8.426 9.147 1.00 90.00 91 LEU A C 1
ATOM 660 O O . LEU A 1 91 ? -9.266 -9.298 9.909 1.00 90.00 91 LEU A O 1
ATOM 664 N N . VAL A 1 92 ? -8.986 -7.321 8.879 1.00 92.19 92 VAL A N 1
ATOM 665 C CA . VAL A 1 92 ? -7.707 -6.987 9.509 1.00 92.19 92 VAL A CA 1
ATOM 666 C C . VAL A 1 92 ? -7.924 -5.786 10.414 1.00 92.19 92 VAL A C 1
ATOM 668 O O . VAL A 1 92 ? -8.339 -4.725 9.955 1.00 92.19 92 VAL A O 1
ATOM 671 N N . ARG A 1 93 ? -7.640 -5.921 11.704 1.00 92.69 93 ARG A N 1
ATOM 672 C CA . ARG A 1 93 ? -7.631 -4.800 12.641 1.00 92.69 93 ARG A CA 1
ATOM 673 C C . ARG A 1 93 ? -6.193 -4.410 12.934 1.00 92.69 93 ARG A C 1
ATOM 675 O O . ARG A 1 93 ? -5.344 -5.255 13.201 1.00 92.69 93 ARG A O 1
ATOM 682 N N . LEU A 1 94 ? -5.940 -3.113 12.877 1.00 92.19 94 LEU A N 1
ATOM 683 C CA . LEU A 1 94 ? -4.620 -2.535 13.011 1.00 92.19 94 LEU A CA 1
ATOM 684 C C . LEU A 1 94 ? -4.654 -1.458 14.092 1.00 92.19 94 LEU A C 1
ATOM 686 O O . LEU A 1 94 ? -5.334 -0.444 13.954 1.00 92.19 94 LEU A O 1
ATOM 690 N N . SER A 1 95 ? -3.941 -1.703 15.182 1.00 91.50 95 SER A N 1
ATOM 691 C CA . SER A 1 95 ? -3.767 -0.767 16.286 1.00 91.50 95 SER A CA 1
ATOM 692 C C . SER A 1 95 ? -2.533 0.077 16.023 1.00 91.50 95 SER A C 1
ATOM 694 O O . SER A 1 95 ? -1.428 -0.452 15.916 1.00 91.50 95 SER A O 1
ATOM 696 N N . LEU A 1 96 ? -2.728 1.384 15.906 1.00 87.81 96 LEU A N 1
ATOM 697 C CA . LEU A 1 96 ? -1.675 2.362 15.696 1.00 87.81 96 LEU A CA 1
ATOM 698 C C . LEU A 1 96 ? -1.409 3.113 16.988 1.00 87.81 96 LEU A C 1
ATOM 700 O O . LEU A 1 96 ? -2.349 3.680 17.556 1.00 87.81 96 LEU A O 1
ATOM 704 N N . PRO A 1 97 ? -0.151 3.166 17.453 1.00 83.62 97 PRO A N 1
ATOM 705 C CA . PRO A 1 97 ? 0.166 4.039 18.554 1.00 83.62 97 PRO A CA 1
ATOM 706 C C . PRO A 1 97 ? 0.036 5.495 18.143 1.00 83.62 97 PRO A C 1
ATOM 708 O O . PRO A 1 97 ? 0.063 5.834 16.958 1.00 83.62 97 PRO A O 1
ATOM 711 N N . LYS A 1 98 ? -0.107 6.360 19.146 1.00 75.25 98 LYS A N 1
ATOM 712 C CA . LYS A 1 98 ? -0.193 7.800 18.929 1.00 75.25 98 LYS A CA 1
ATOM 713 C C . LYS A 1 98 ? 0.994 8.270 18.088 1.00 75.25 98 LYS A C 1
ATOM 715 O O . LYS A 1 98 ? 2.147 8.045 18.463 1.00 75.25 98 LYS A O 1
ATOM 720 N N . ALA A 1 99 ? 0.702 8.902 16.954 1.00 65.56 99 ALA A N 1
ATOM 721 C CA . ALA A 1 99 ? 1.732 9.449 16.086 1.00 65.56 99 ALA A CA 1
ATOM 722 C C . ALA A 1 99 ? 2.591 10.440 16.891 1.00 65.56 99 ALA A C 1
ATOM 724 O O . ALA A 1 99 ? 2.065 11.314 17.586 1.00 65.56 99 ALA A O 1
ATOM 725 N N . GLY A 1 100 ? 3.916 10.282 16.830 1.00 61.44 100 GLY A N 1
ATOM 726 C CA . GLY A 1 100 ? 4.837 11.278 17.373 1.00 61.44 100 GLY A CA 1
ATOM 727 C C . GLY A 1 100 ? 4.670 12.628 16.655 1.00 61.44 100 GLY A C 1
ATOM 728 O O . GLY A 1 100 ? 4.029 12.689 15.607 1.00 61.44 100 GLY A O 1
ATOM 729 N N . PRO A 1 101 ? 5.270 13.721 17.158 1.00 56.41 101 PRO A N 1
ATOM 730 C CA . PRO A 1 101 ? 5.157 15.067 16.572 1.00 56.41 101 PRO A CA 1
ATOM 731 C C . PRO A 1 101 ? 5.859 15.227 15.202 1.00 56.41 101 PRO A C 1
ATOM 733 O O . PRO A 1 101 ? 6.195 16.337 14.796 1.00 56.41 101 PRO A O 1
ATOM 736 N N . ALA A 1 102 ? 6.140 14.131 14.500 1.00 54.00 102 ALA A N 1
ATOM 737 C CA . ALA A 1 102 ? 7.010 14.098 13.342 1.00 54.00 102 ALA A CA 1
ATOM 738 C C . ALA A 1 102 ? 6.201 14.254 12.041 1.00 54.00 102 ALA A C 1
ATOM 740 O O . ALA A 1 102 ? 5.312 13.467 11.718 1.00 54.00 102 ALA A O 1
ATOM 741 N N . ASN A 1 103 ? 6.501 15.333 11.316 1.00 52.97 103 ASN A N 1
ATOM 742 C CA . ASN A 1 103 ? 5.772 15.805 10.138 1.00 52.97 103 ASN A CA 1
ATOM 743 C C . ASN A 1 103 ? 6.049 15.002 8.849 1.00 52.97 103 ASN A C 1
ATOM 745 O O . ASN A 1 103 ? 5.450 15.317 7.818 1.00 52.97 103 ASN A O 1
ATOM 749 N N . ALA A 1 104 ? 6.946 14.005 8.842 1.00 57.34 104 ALA A N 1
ATOM 750 C CA . ALA A 1 104 ? 7.259 13.278 7.613 1.00 57.34 104 ALA A CA 1
ATOM 751 C C . ALA A 1 104 ? 6.318 12.084 7.398 1.00 57.34 104 ALA A C 1
ATOM 753 O O . ALA A 1 104 ? 6.021 11.306 8.301 1.00 57.34 104 ALA A O 1
ATOM 754 N N . ILE A 1 105 ? 5.900 11.884 6.146 1.00 56.53 105 ILE A N 1
ATOM 755 C CA . ILE A 1 105 ? 5.117 10.719 5.693 1.00 56.53 105 ILE A CA 1
ATOM 756 C C . ILE A 1 105 ? 5.810 9.386 6.055 1.00 56.53 105 ILE A C 1
ATOM 758 O O . ILE A 1 105 ? 5.149 8.360 6.222 1.00 56.53 105 ILE A O 1
ATOM 762 N N . CYS A 1 106 ? 7.138 9.401 6.187 1.00 54.84 106 CYS A N 1
ATOM 763 C CA . CYS A 1 106 ? 7.965 8.248 6.535 1.00 54.84 106 CYS A CA 1
ATOM 764 C C . CYS A 1 106 ? 7.949 7.901 8.031 1.00 54.84 106 CYS A C 1
ATOM 766 O O . CYS A 1 106 ? 8.219 6.754 8.374 1.00 54.84 106 CYS A O 1
ATOM 768 N N . ASP A 1 107 ? 7.617 8.857 8.904 1.00 62.75 107 ASP A N 1
ATOM 769 C CA . ASP A 1 107 ? 7.661 8.657 10.359 1.00 62.75 107 ASP A CA 1
ATOM 770 C C . ASP A 1 107 ? 6.432 7.889 10.867 1.00 62.75 107 ASP A C 1
ATOM 772 O O . ASP A 1 107 ? 6.422 7.357 11.978 1.00 62.75 107 ASP A O 1
ATOM 776 N N . ASP A 1 108 ? 5.400 7.768 10.028 1.00 73.75 108 ASP A N 1
ATOM 777 C CA . ASP A 1 108 ? 4.193 7.009 10.329 1.00 73.75 108 ASP A CA 1
ATOM 778 C C . ASP A 1 108 ? 4.288 5.572 9.824 1.00 73.75 108 ASP A C 1
ATOM 780 O O . ASP A 1 108 ? 3.599 5.149 8.889 1.00 73.75 108 ASP A O 1
ATOM 784 N N . TYR A 1 109 ? 5.185 4.809 10.449 1.00 78.44 109 TYR A N 1
ATOM 785 C CA . TYR A 1 109 ? 5.389 3.393 10.135 1.00 78.44 109 TYR A CA 1
ATOM 786 C C . TYR A 1 109 ? 4.072 2.600 10.159 1.00 78.44 109 TYR A C 1
ATOM 788 O O . TYR A 1 109 ? 3.895 1.658 9.387 1.00 78.44 109 TYR A O 1
ATOM 796 N N . GLY A 1 110 ? 3.134 3.013 11.014 1.00 84.00 110 GLY A N 1
ATOM 797 C CA . GLY A 1 110 ? 1.809 2.439 11.144 1.00 84.00 110 GLY A CA 1
ATOM 798 C C . GLY A 1 110 ? 0.989 2.546 9.865 1.00 84.00 110 GLY A C 1
ATOM 799 O O . GLY A 1 110 ? 0.546 1.534 9.317 1.00 84.00 110 GLY A O 1
ATOM 800 N N . LEU A 1 111 ? 0.831 3.766 9.347 1.00 84.94 111 LEU A N 1
ATOM 801 C CA . LEU A 1 111 ? 0.131 3.995 8.081 1.00 84.94 111 LEU A CA 1
ATOM 802 C C . LEU A 1 111 ? 0.893 3.422 6.884 1.00 84.94 111 LEU A C 1
ATOM 804 O O . LEU A 1 111 ? 0.270 2.930 5.943 1.00 84.94 111 LEU A O 1
ATOM 808 N N . GLN A 1 112 ? 2.229 3.440 6.914 1.00 83.56 112 GLN A N 1
ATOM 809 C CA . GLN A 1 112 ? 3.048 2.806 5.877 1.00 83.56 112 GLN A CA 1
ATOM 810 C C . GLN A 1 112 ? 2.806 1.297 5.813 1.00 83.56 112 GLN A C 1
ATOM 812 O O . GLN A 1 112 ? 2.719 0.740 4.717 1.00 83.56 112 GLN A O 1
ATOM 817 N N . LEU A 1 113 ? 2.676 0.638 6.964 1.00 85.19 113 LEU A N 1
ATOM 818 C CA . LEU A 1 113 ? 2.380 -0.785 7.042 1.00 85.19 113 LEU A CA 1
ATOM 819 C C . LEU A 1 113 ? 0.928 -1.077 6.657 1.00 85.19 113 LEU A C 1
ATOM 821 O O . LEU A 1 113 ? 0.698 -2.001 5.879 1.00 85.19 113 LEU A O 1
ATOM 825 N N . ALA A 1 114 ? -0.033 -0.261 7.101 1.00 87.69 114 ALA A N 1
ATOM 826 C CA . ALA A 1 114 ? -1.421 -0.361 6.648 1.00 87.69 114 ALA A CA 1
ATOM 827 C C . ALA A 1 114 ? -1.502 -0.278 5.115 1.00 87.69 114 ALA A C 1
ATOM 829 O O . ALA A 1 114 ? -2.081 -1.148 4.471 1.00 87.69 114 ALA A O 1
ATOM 830 N N . ALA A 1 115 ? -0.825 0.702 4.510 1.00 85.81 115 ALA A N 1
ATOM 831 C CA . ALA A 1 115 ? -0.738 0.820 3.061 1.00 85.81 115 ALA A CA 1
ATOM 832 C C . ALA A 1 115 ? -0.089 -0.409 2.408 1.00 85.81 115 ALA A C 1
ATOM 834 O O . ALA A 1 115 ? -0.520 -0.813 1.331 1.00 85.81 115 ALA A O 1
ATOM 835 N N . THR A 1 116 ? 0.916 -1.027 3.039 1.00 83.94 116 THR A N 1
ATOM 836 C CA . THR A 1 116 ? 1.536 -2.268 2.541 1.00 83.94 116 THR A CA 1
ATOM 837 C C . THR A 1 116 ? 0.541 -3.420 2.538 1.00 83.94 116 THR A C 1
ATOM 839 O O . THR A 1 116 ? 0.388 -4.072 1.512 1.00 83.94 116 THR A O 1
ATOM 842 N N . LEU A 1 117 ? -0.182 -3.630 3.639 1.00 84.81 117 LEU A N 1
ATOM 843 C CA . LEU A 1 117 ? -1.183 -4.695 3.758 1.00 84.81 117 LEU A CA 1
ATOM 844 C C . LEU A 1 117 ? -2.354 -4.517 2.782 1.00 84.81 117 LEU A C 1
ATOM 846 O O . LEU A 1 117 ? -2.913 -5.495 2.296 1.00 84.81 117 LEU A O 1
ATOM 850 N N . LEU A 1 118 ? -2.708 -3.270 2.468 1.00 83.25 118 LEU A N 1
ATOM 851 C CA . LEU A 1 118 ? -3.744 -2.948 1.488 1.00 83.25 118 LEU A CA 1
ATOM 852 C C . LEU A 1 118 ? -3.268 -3.108 0.029 1.00 83.25 118 LEU A C 1
ATOM 854 O O . LEU A 1 118 ? -4.086 -3.234 -0.884 1.00 83.25 118 LEU A O 1
ATOM 858 N N . SER A 1 119 ? -1.954 -3.110 -0.205 1.00 75.38 119 SER A N 1
ATOM 859 C CA . SER A 1 119 ? -1.332 -3.184 -1.533 1.00 75.38 119 SER A CA 1
ATOM 860 C C . SER A 1 119 ? -0.993 -4.633 -1.906 1.00 75.38 119 SER A C 1
ATOM 862 O O . SER A 1 119 ? 0.171 -4.984 -2.054 1.00 75.38 119 SER A O 1
ATOM 864 N N . SER A 1 120 ? -1.999 -5.491 -2.079 1.00 62.72 120 SER A N 1
ATOM 865 C CA . SER A 1 120 ? -1.811 -6.942 -2.288 1.00 62.72 120 SER A CA 1
ATOM 866 C C . SER A 1 120 ? -1.019 -7.348 -3.546 1.00 62.72 120 SER A C 1
ATOM 868 O O . SER A 1 120 ? -0.486 -8.451 -3.591 1.00 62.72 120 SER A O 1
ATOM 870 N N . ASP A 1 121 ? -0.922 -6.477 -4.558 1.00 59.78 121 ASP A N 1
ATOM 871 C CA . ASP A 1 121 ? -0.303 -6.803 -5.858 1.00 59.78 121 ASP A CA 1
ATOM 872 C C . ASP A 1 121 ? 1.044 -6.094 -6.109 1.00 59.78 121 ASP A C 1
ATOM 874 O O . ASP A 1 121 ? 1.731 -6.377 -7.097 1.00 59.78 121 ASP A O 1
ATOM 878 N N . ILE A 1 122 ? 1.423 -5.124 -5.264 1.00 59.06 122 ILE A N 1
ATOM 879 C CA . ILE A 1 122 ? 2.564 -4.231 -5.520 1.00 59.06 122 ILE A CA 1
ATOM 880 C C . ILE A 1 122 ? 3.406 -4.073 -4.255 1.00 59.06 122 ILE A C 1
ATOM 882 O O . ILE A 1 122 ? 3.180 -3.192 -3.433 1.00 59.06 122 ILE A O 1
ATOM 886 N N . ASN A 1 123 ? 4.458 -4.887 -4.170 1.00 66.69 123 ASN A N 1
ATOM 887 C CA . ASN A 1 123 ? 5.447 -4.864 -3.088 1.00 66.69 123 ASN A CA 1
ATOM 888 C C . ASN A 1 123 ? 6.549 -3.811 -3.298 1.00 66.69 123 ASN A C 1
ATOM 890 O O . ASN A 1 123 ? 7.687 -4.013 -2.882 1.00 66.69 123 ASN A O 1
ATOM 894 N N . VAL A 1 124 ? 6.248 -2.702 -3.979 1.00 75.44 124 VAL A N 1
ATOM 895 C CA . VAL A 1 124 ? 7.202 -1.594 -4.080 1.00 75.44 124 VAL A CA 1
ATOM 896 C C . VAL A 1 124 ? 6.918 -0.608 -2.957 1.00 75.44 124 VAL A C 1
ATOM 898 O O . VAL A 1 124 ? 5.982 0.186 -3.033 1.00 75.44 124 VAL A O 1
ATOM 901 N N . ALA A 1 125 ? 7.732 -0.663 -1.909 1.00 74.50 125 ALA A N 1
ATOM 902 C CA . ALA A 1 125 ? 7.720 0.339 -0.856 1.00 74.50 125 ALA A CA 1
ATOM 903 C C . ALA A 1 125 ? 8.636 1.502 -1.261 1.00 74.50 125 ALA A C 1
ATOM 905 O O . ALA A 1 125 ? 9.849 1.338 -1.356 1.00 74.50 125 ALA A O 1
ATOM 906 N N . ALA A 1 126 ? 8.048 2.671 -1.510 1.00 77.31 126 ALA A N 1
ATOM 907 C CA . ALA A 1 126 ? 8.765 3.918 -1.754 1.00 77.31 126 ALA A CA 1
ATOM 908 C C . ALA A 1 126 ? 8.120 5.029 -0.921 1.00 77.31 126 ALA A C 1
ATOM 910 O O . ALA A 1 126 ? 6.897 5.187 -0.945 1.00 77.31 126 ALA A O 1
ATOM 911 N N . GLY A 1 127 ? 8.940 5.765 -0.169 1.00 71.81 127 GLY A N 1
ATOM 912 C CA . GLY A 1 127 ? 8.493 6.870 0.688 1.00 71.81 127 GLY A CA 1
ATOM 913 C C . GLY A 1 127 ? 9.118 8.218 0.331 1.00 71.81 127 GLY A C 1
ATOM 914 O O . GLY A 1 127 ? 8.545 9.257 0.644 1.00 71.81 127 GLY A O 1
ATOM 915 N N . ASP A 1 128 ? 10.267 8.223 -0.348 1.00 80.56 128 ASP A N 1
ATOM 916 C CA . ASP A 1 128 ? 10.965 9.440 -0.746 1.00 80.56 128 ASP A CA 1
ATOM 917 C C . ASP A 1 128 ? 10.589 9.889 -2.166 1.00 80.56 128 ASP A C 1
ATOM 919 O O . ASP A 1 128 ? 10.231 9.094 -3.039 1.00 80.56 128 ASP A O 1
ATOM 923 N N . LYS A 1 129 ? 10.709 11.198 -2.408 1.00 80.75 129 LYS A N 1
ATOM 924 C CA . LYS A 1 129 ? 10.360 11.825 -3.688 1.00 80.75 129 LYS A CA 1
ATOM 925 C C . LYS A 1 129 ? 11.123 11.217 -4.872 1.00 80.75 129 LYS A C 1
ATOM 927 O O . LYS A 1 129 ? 10.528 11.015 -5.925 1.00 80.75 129 LYS A O 1
ATOM 932 N N . VAL A 1 130 ? 12.409 10.909 -4.702 1.00 88.94 130 VAL A N 1
ATOM 933 C CA . VAL A 1 130 ? 13.268 10.427 -5.794 1.00 88.94 130 VAL A CA 1
ATOM 934 C C . VAL A 1 130 ? 12.832 9.030 -6.236 1.00 88.94 130 VAL A C 1
ATOM 936 O O . VAL A 1 130 ? 12.691 8.774 -7.433 1.00 88.94 130 VAL A O 1
ATOM 939 N N . SER A 1 131 ? 12.526 8.147 -5.286 1.00 88.44 131 SER A N 1
ATOM 940 C CA . SER A 1 131 ? 11.955 6.830 -5.579 1.00 88.44 131 SER A CA 1
ATOM 941 C C . SER A 1 131 ? 10.583 6.931 -6.250 1.00 88.44 131 SER A C 1
ATOM 943 O O . SER A 1 131 ? 10.294 6.173 -7.175 1.00 88.44 131 SER A O 1
ATOM 945 N N . LEU A 1 132 ? 9.735 7.883 -5.849 1.00 85.06 132 LEU A N 1
ATOM 946 C CA . LEU A 1 132 ? 8.435 8.100 -6.499 1.00 85.06 132 LEU A CA 1
ATOM 947 C C . LEU A 1 132 ? 8.577 8.580 -7.955 1.00 85.06 132 LEU A C 1
ATOM 949 O O . LEU A 1 132 ? 7.853 8.106 -8.840 1.00 85.06 132 LEU A O 1
ATOM 953 N N . ASP A 1 133 ? 9.538 9.464 -8.228 1.00 89.12 133 ASP A N 1
ATOM 954 C CA . ASP A 1 133 ? 9.847 9.927 -9.585 1.00 89.12 133 ASP A CA 1
ATOM 955 C C . ASP A 1 133 ? 10.371 8.769 -10.459 1.00 89.12 133 ASP A C 1
ATOM 957 O O . ASP A 1 133 ? 9.932 8.596 -11.604 1.00 89.12 133 ASP A O 1
ATOM 961 N N . LEU A 1 134 ? 11.226 7.903 -9.896 1.00 91.50 134 LEU A N 1
ATOM 962 C CA . LEU A 1 134 ? 11.698 6.673 -10.541 1.00 91.50 134 LEU A CA 1
ATOM 963 C C . LEU A 1 134 ? 10.531 5.744 -10.908 1.00 91.50 134 LEU A C 1
ATOM 965 O O . LEU A 1 134 ? 10.465 5.255 -12.037 1.00 91.50 134 LEU A O 1
ATOM 969 N N . LEU A 1 135 ? 9.581 5.516 -9.996 1.00 90.06 135 LEU A N 1
ATOM 970 C CA . LEU A 1 135 ? 8.415 4.667 -10.273 1.00 90.06 135 LEU A CA 1
ATOM 971 C C . LEU A 1 135 ? 7.495 5.267 -11.332 1.00 90.06 135 LEU A C 1
ATOM 973 O O . LEU A 1 135 ? 6.925 4.539 -12.150 1.00 90.06 135 LEU A O 1
ATOM 977 N N . THR A 1 136 ? 7.380 6.591 -11.366 1.00 89.56 136 THR A N 1
ATOM 978 C CA . THR A 1 136 ? 6.633 7.300 -12.409 1.00 89.56 136 THR A CA 1
ATOM 979 C C . THR A 1 136 ? 7.286 7.120 -13.780 1.00 89.56 136 THR A C 1
ATOM 981 O O . THR A 1 136 ? 6.593 6.896 -14.777 1.00 89.56 136 THR A O 1
ATOM 984 N N . LEU A 1 137 ? 8.619 7.158 -13.855 1.00 92.94 137 LEU A N 1
ATOM 985 C CA . LEU A 1 137 ? 9.359 6.819 -15.071 1.00 92.94 137 LEU A CA 1
ATOM 986 C C . LEU A 1 137 ? 9.165 5.346 -15.456 1.00 92.94 137 LEU A C 1
ATOM 988 O O . LEU A 1 137 ? 8.784 5.064 -16.591 1.00 92.94 137 LEU A O 1
ATOM 992 N N . ALA A 1 138 ? 9.344 4.421 -14.514 1.00 92.69 138 ALA A N 1
ATOM 993 C CA . ALA A 1 138 ? 9.180 2.988 -14.741 1.00 92.69 138 ALA A CA 1
ATOM 994 C C . ALA A 1 138 ? 7.777 2.641 -15.268 1.00 92.69 138 ALA A C 1
ATOM 996 O O . ALA A 1 138 ? 7.648 1.847 -16.196 1.00 92.69 138 ALA A O 1
ATOM 997 N N . LYS A 1 139 ? 6.723 3.292 -14.753 1.00 91.31 139 LYS A N 1
ATOM 998 C CA . LYS A 1 139 ? 5.345 3.129 -15.247 1.00 91.31 139 LYS A CA 1
ATOM 999 C C . LYS A 1 139 ? 5.188 3.564 -16.707 1.00 91.31 139 LYS A C 1
ATOM 1001 O O . LYS A 1 139 ? 4.446 2.918 -17.443 1.00 91.31 139 LYS A O 1
ATOM 1006 N N . ARG A 1 140 ? 5.850 4.651 -17.121 1.00 92.94 140 ARG A N 1
ATOM 1007 C CA . ARG A 1 140 ? 5.824 5.121 -18.518 1.00 92.94 140 ARG A CA 1
ATOM 1008 C C . ARG A 1 140 ? 6.545 4.142 -19.439 1.00 92.94 140 ARG A C 1
ATOM 1010 O O . ARG A 1 140 ? 5.989 3.760 -20.460 1.00 92.94 140 ARG A O 1
ATOM 1017 N N . VAL A 1 141 ? 7.735 3.696 -19.040 1.00 94.62 141 VAL A N 1
ATOM 1018 C CA . VAL A 1 141 ? 8.526 2.715 -19.798 1.00 94.62 141 VAL A CA 1
ATOM 1019 C C . VAL A 1 141 ? 7.806 1.366 -19.894 1.00 94.62 141 VAL A C 1
ATOM 1021 O O . VAL A 1 141 ? 7.859 0.722 -20.930 1.00 94.62 141 VAL A O 1
ATOM 1024 N N . ALA A 1 142 ? 7.048 0.965 -18.871 1.00 94.06 142 ALA A N 1
ATOM 1025 C CA . ALA A 1 142 ? 6.262 -0.269 -18.906 1.00 94.06 142 ALA A CA 1
ATOM 1026 C C . ALA A 1 142 ? 5.222 -0.319 -20.04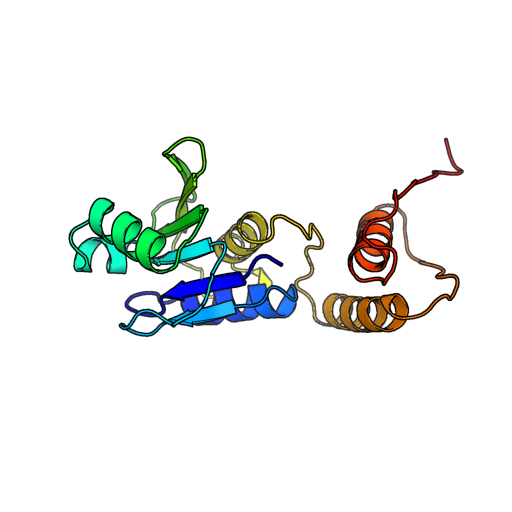6 1.00 94.06 142 ALA A C 1
ATOM 1028 O O . ALA A 1 142 ? 4.802 -1.407 -20.429 1.00 94.06 142 ALA A O 1
ATOM 1029 N N . GLN A 1 143 ? 4.796 0.825 -20.596 1.00 94.62 143 GLN A N 1
ATOM 1030 C CA . GLN A 1 143 ? 3.852 0.867 -21.723 1.00 94.62 143 GLN A CA 1
ATOM 1031 C C . GLN A 1 143 ? 4.510 0.616 -23.088 1.00 94.62 143 GLN A C 1
ATOM 1033 O O . GLN A 1 143 ? 3.801 0.520 -24.087 1.00 94.62 143 GLN A O 1
ATOM 1038 N N . THR A 1 144 ? 5.840 0.527 -23.159 1.00 94.31 144 THR A N 1
ATOM 1039 C CA . THR A 1 144 ? 6.577 0.322 -24.410 1.00 94.31 144 THR A CA 1
ATOM 1040 C C . THR A 1 144 ? 7.219 -1.065 -24.468 1.00 94.31 144 THR A C 1
ATOM 1042 O O . THR A 1 144 ? 7.317 -1.778 -23.469 1.00 94.31 144 THR A O 1
ATOM 1045 N N . ASP A 1 145 ? 7.646 -1.472 -25.664 1.00 91.44 145 ASP A N 1
ATOM 1046 C CA . ASP A 1 145 ? 8.342 -2.743 -25.907 1.00 91.44 145 ASP A CA 1
ATOM 1047 C C . ASP A 1 145 ? 9.866 -2.556 -25.995 1.00 91.44 145 ASP A C 1
ATOM 1049 O O . ASP A 1 145 ? 10.529 -3.056 -26.897 1.00 91.44 145 ASP A O 1
ATOM 1053 N N . VAL A 1 146 ? 10.429 -1.752 -25.090 1.00 93.75 146 VAL A N 1
ATOM 1054 C CA . VAL A 1 146 ? 11.873 -1.470 -25.066 1.00 93.75 146 VAL A CA 1
ATOM 1055 C C . VAL A 1 146 ? 12.578 -2.288 -23.992 1.00 93.75 146 VAL A C 1
ATOM 1057 O O . VAL A 1 146 ? 12.024 -2.558 -22.924 1.00 93.75 146 VAL A O 1
ATOM 1060 N N . THR A 1 147 ? 13.837 -2.637 -24.244 1.00 94.31 147 THR A N 1
ATOM 1061 C CA . THR A 1 147 ? 14.706 -3.241 -23.229 1.00 94.31 147 THR A CA 1
ATOM 1062 C C . THR A 1 147 ? 15.055 -2.209 -22.158 1.00 94.31 147 THR A C 1
ATOM 1064 O O . THR A 1 147 ? 15.462 -1.090 -22.469 1.00 94.31 147 THR A O 1
ATOM 1067 N N . VAL A 1 148 ? 14.923 -2.591 -20.88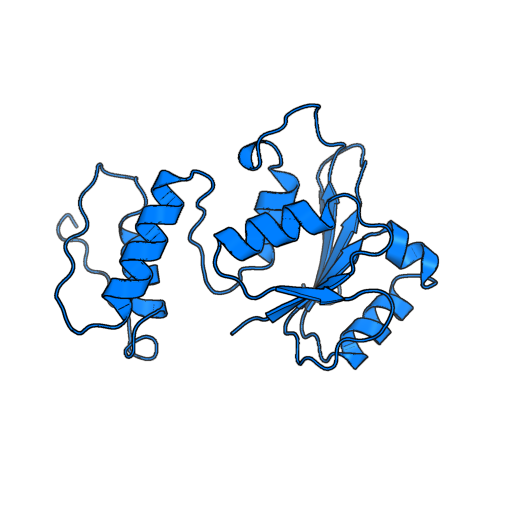6 1.00 94.00 148 VAL A N 1
ATOM 1068 C CA . VAL A 1 148 ? 15.179 -1.715 -19.735 1.00 94.00 148 VAL A CA 1
ATOM 1069 C C . VAL A 1 148 ? 16.430 -2.175 -18.997 1.00 94.00 148 VAL A C 1
ATOM 1071 O O . VAL A 1 148 ? 16.511 -3.324 -18.569 1.00 94.00 148 VAL A O 1
ATOM 1074 N N . PHE A 1 149 ? 17.384 -1.266 -18.799 1.00 94.56 149 PHE A N 1
ATOM 1075 C CA . PHE A 1 149 ? 18.551 -1.490 -17.949 1.00 94.56 149 PHE A CA 1
ATOM 1076 C C . PHE A 1 149 ? 18.350 -0.806 -16.592 1.00 94.56 149 PHE A C 1
ATOM 1078 O O . PHE A 1 149 ? 18.204 0.414 -16.522 1.00 94.56 149 PHE A O 1
ATOM 1085 N N . VAL A 1 150 ? 18.336 -1.589 -15.510 1.00 93.19 150 VAL A N 1
ATOM 1086 C CA . VAL A 1 150 ? 18.193 -1.079 -14.139 1.00 93.19 150 VAL A CA 1
ATOM 1087 C C . VAL A 1 150 ? 19.559 -1.066 -13.463 1.00 93.19 150 VAL A C 1
ATOM 1089 O O . VAL A 1 150 ? 20.108 -2.120 -13.144 1.00 93.19 150 VAL A O 1
ATOM 1092 N N . ASN A 1 151 ? 20.091 0.128 -13.211 1.00 93.12 151 ASN A N 1
ATOM 1093 C CA . ASN A 1 151 ? 21.370 0.308 -12.530 1.00 93.12 151 ASN A CA 1
ATOM 1094 C C . ASN A 1 151 ? 21.186 0.637 -11.038 1.00 93.12 151 ASN A C 1
ATOM 1096 O O . ASN A 1 151 ? 20.180 1.218 -10.636 1.00 93.12 151 ASN A O 1
ATOM 1100 N N . GLY A 1 152 ? 22.178 0.283 -10.223 1.00 92.62 152 GLY A N 1
ATOM 1101 C CA . GLY A 1 152 ? 22.258 0.636 -8.810 1.00 92.62 152 GLY A CA 1
ATOM 1102 C C . GLY A 1 152 ? 23.040 -0.391 -7.981 1.00 92.62 152 GLY A C 1
ATOM 1103 O O . GLY A 1 152 ? 23.246 -1.520 -8.443 1.00 92.62 152 GLY A O 1
ATOM 1104 N N . PRO A 1 153 ? 23.442 -0.038 -6.747 1.00 93.81 153 PRO A N 1
ATOM 1105 C CA . PRO A 1 153 ? 24.146 -0.940 -5.835 1.00 93.81 153 PRO A CA 1
ATOM 1106 C C . PRO A 1 153 ? 23.408 -2.259 -5.560 1.00 93.81 153 PRO A C 1
ATOM 1108 O O . PRO A 1 153 ? 22.203 -2.403 -5.796 1.00 93.81 153 PRO A O 1
ATOM 1111 N N . THR A 1 154 ? 24.128 -3.261 -5.062 1.00 88.94 154 THR A N 1
ATOM 1112 C CA . THR A 1 154 ? 23.522 -4.517 -4.593 1.00 88.94 154 THR A CA 1
ATOM 1113 C C . THR A 1 154 ? 22.569 -4.240 -3.426 1.00 88.94 154 THR A C 1
ATOM 1115 O O . THR A 1 154 ? 22.847 -3.393 -2.585 1.00 88.94 154 THR A O 1
ATOM 1118 N N . GLY A 1 155 ? 21.424 -4.929 -3.388 1.00 86.12 155 GLY A N 1
ATOM 1119 C CA . GLY A 1 155 ? 20.441 -4.790 -2.305 1.00 86.12 155 GLY A CA 1
ATOM 1120 C C . GLY A 1 155 ? 19.460 -3.615 -2.423 1.00 86.12 155 GLY A C 1
ATOM 1121 O O . GLY A 1 155 ? 18.593 -3.481 -1.572 1.00 86.12 155 GLY A O 1
ATOM 1122 N N . THR A 1 156 ? 19.505 -2.799 -3.482 1.00 89.88 156 THR A N 1
ATOM 1123 C CA . THR A 1 156 ? 18.595 -1.639 -3.649 1.00 89.88 156 THR A CA 1
ATOM 1124 C C . THR A 1 156 ? 17.217 -1.968 -4.239 1.00 89.88 156 THR A C 1
ATOM 1126 O O . THR A 1 156 ? 16.508 -1.077 -4.698 1.00 89.88 156 THR A O 1
ATOM 1129 N N . GLY A 1 157 ? 16.821 -3.244 -4.281 1.00 88.75 157 GLY A N 1
ATOM 1130 C CA . GLY A 1 157 ? 15.486 -3.639 -4.755 1.00 88.75 157 GLY A CA 1
ATOM 1131 C C . GLY A 1 157 ? 15.288 -3.622 -6.279 1.00 88.75 157 GLY A C 1
ATOM 1132 O O . GLY A 1 157 ? 14.158 -3.510 -6.751 1.00 88.75 157 GLY A O 1
ATOM 1133 N N . LYS A 1 158 ? 16.352 -3.771 -7.081 1.00 92.50 158 LYS A N 1
ATOM 1134 C CA . LYS A 1 158 ? 16.262 -3.792 -8.560 1.00 92.50 158 LYS A CA 1
ATOM 1135 C C . LYS A 1 158 ? 15.288 -4.848 -9.106 1.00 92.50 158 LYS A C 1
ATOM 1137 O O . LYS A 1 158 ? 14.571 -4.585 -10.066 1.00 92.50 158 LYS A O 1
ATOM 1142 N N . GLU A 1 159 ? 15.222 -6.019 -8.475 1.00 91.12 159 GLU A N 1
ATOM 1143 C CA . GLU A 1 159 ? 14.290 -7.096 -8.849 1.00 91.12 159 GLU A CA 1
ATOM 1144 C C . GLU A 1 159 ? 12.825 -6.695 -8.642 1.00 91.12 159 GLU A C 1
ATOM 1146 O O . GLU A 1 159 ? 11.960 -6.993 -9.468 1.00 91.12 159 GLU A O 1
ATOM 1151 N N . VAL A 1 160 ? 12.554 -5.965 -7.558 1.00 90.31 160 VAL A N 1
ATOM 1152 C CA . VAL A 1 160 ? 11.230 -5.424 -7.241 1.00 90.31 160 VAL A CA 1
ATOM 1153 C C . VAL A 1 160 ? 10.820 -4.394 -8.297 1.00 90.31 160 VAL A C 1
ATOM 1155 O O . VAL A 1 160 ? 9.685 -4.429 -8.776 1.00 90.31 160 VAL A O 1
ATOM 1158 N N . LEU A 1 161 ? 11.753 -3.546 -8.746 1.00 91.75 161 LEU A N 1
ATOM 1159 C CA . LEU A 1 161 ? 11.513 -2.603 -9.842 1.00 91.75 161 LEU A CA 1
ATOM 1160 C C . LEU A 1 161 ? 11.265 -3.312 -11.186 1.00 91.75 161 LEU A C 1
ATOM 1162 O O . LEU A 1 161 ? 10.350 -2.935 -11.915 1.00 91.75 161 LEU A O 1
ATOM 1166 N N . ALA A 1 162 ? 12.025 -4.361 -11.510 1.00 92.62 162 ALA A N 1
ATOM 1167 C CA . ALA A 1 162 ? 11.813 -5.144 -12.730 1.00 92.62 162 ALA A CA 1
ATOM 1168 C C . ALA A 1 162 ? 10.421 -5.804 -12.749 1.00 92.62 162 ALA A C 1
ATOM 1170 O O . ALA A 1 162 ? 9.698 -5.721 -13.745 1.00 92.62 162 ALA A O 1
ATOM 1171 N N . ARG A 1 163 ? 9.999 -6.385 -11.618 1.00 91.50 163 ARG A N 1
ATOM 1172 C CA . ARG A 1 163 ? 8.649 -6.945 -11.457 1.00 91.50 163 ARG A CA 1
ATOM 1173 C C . ARG A 1 163 ? 7.568 -5.869 -11.553 1.00 91.50 163 ARG A C 1
ATOM 1175 O O . ARG A 1 163 ? 6.523 -6.109 -12.150 1.00 91.50 163 ARG A O 1
ATOM 1182 N N . PHE A 1 164 ? 7.818 -4.675 -11.015 1.00 90.62 164 PHE A N 1
ATOM 1183 C CA . PHE A 1 164 ? 6.909 -3.537 -11.153 1.00 90.62 164 PHE A CA 1
ATOM 1184 C C . PHE A 1 164 ? 6.699 -3.141 -12.620 1.00 90.62 164 PHE A C 1
ATOM 1186 O O . PHE A 1 164 ? 5.555 -2.963 -13.040 1.00 90.62 164 PHE A O 1
ATOM 1193 N N . VAL A 1 165 ? 7.777 -3.052 -13.408 1.00 93.00 165 VAL A N 1
ATOM 1194 C CA . VAL A 1 165 ? 7.697 -2.773 -14.852 1.00 93.00 165 VAL A CA 1
ATOM 1195 C C . VAL A 1 165 ? 6.877 -3.854 -15.560 1.00 93.00 165 VAL A C 1
ATOM 1197 O O . VAL A 1 165 ? 5.936 -3.524 -16.279 1.00 93.00 165 VAL A O 1
ATOM 1200 N N . HIS A 1 166 ? 7.155 -5.137 -15.299 1.00 92.75 166 HIS A N 1
ATOM 1201 C CA . HIS A 1 166 ? 6.387 -6.252 -15.867 1.00 92.75 166 HIS A CA 1
ATOM 1202 C C . HIS A 1 166 ? 4.893 -6.161 -15.536 1.00 92.75 166 HIS A C 1
ATOM 1204 O O . HIS A 1 166 ? 4.055 -6.151 -16.439 1.00 92.75 166 HIS A O 1
ATOM 1210 N N . ASN A 1 167 ? 4.548 -6.001 -14.257 1.00 89.50 167 ASN A N 1
ATOM 1211 C CA . ASN A 1 167 ? 3.160 -5.944 -13.788 1.00 89.50 167 ASN A CA 1
ATOM 1212 C C . ASN A 1 167 ? 2.377 -4.754 -14.364 1.00 89.50 167 ASN A C 1
ATOM 1214 O O . ASN A 1 167 ? 1.151 -4.808 -14.454 1.00 89.50 167 ASN A O 1
ATOM 1218 N N . ARG A 1 168 ? 3.062 -3.670 -14.745 1.00 89.69 168 ARG A N 1
ATOM 1219 C CA . ARG A 1 168 ? 2.449 -2.462 -15.322 1.00 89.69 168 ARG A CA 1
ATOM 1220 C C . ARG A 1 168 ? 2.487 -2.420 -16.848 1.00 89.69 168 ARG A C 1
ATOM 1222 O O . ARG A 1 168 ? 2.022 -1.439 -17.422 1.00 89.69 168 ARG A O 1
ATOM 1229 N N . SER A 1 169 ? 2.996 -3.463 -17.490 1.00 92.50 169 SER A N 1
ATOM 1230 C CA . SER A 1 169 ? 3.101 -3.557 -18.943 1.00 92.50 169 SER A CA 1
ATOM 1231 C C . SER A 1 169 ? 1.932 -4.304 -19.590 1.00 92.50 169 SER A C 1
ATOM 1233 O O . SER A 1 169 ? 1.153 -5.000 -18.925 1.00 92.50 169 SER A O 1
ATOM 1235 N N . SER A 1 170 ? 1.845 -4.224 -20.920 1.00 92.94 170 SER A N 1
ATOM 1236 C CA . SER A 1 170 ? 0.910 -5.017 -21.735 1.00 92.94 170 SER A CA 1
ATOM 1237 C C . SER A 1 170 ? 1.123 -6.534 -21.604 1.00 92.94 170 SER A C 1
ATOM 1239 O O . SER A 1 170 ? 0.198 -7.308 -21.845 1.00 92.94 170 SER A O 1
ATOM 1241 N N . ARG A 1 171 ? 2.312 -6.965 -21.157 1.00 93.19 171 ARG A N 1
ATOM 1242 C CA . ARG A 1 171 ? 2.701 -8.369 -20.941 1.00 93.19 171 ARG A CA 1
ATOM 1243 C C . ARG A 1 171 ? 2.561 -8.841 -19.488 1.00 93.19 171 ARG A C 1
ATOM 1245 O O . ARG A 1 171 ? 3.011 -9.930 -19.164 1.00 93.19 171 ARG A O 1
ATOM 1252 N N . SER A 1 172 ? 1.888 -8.080 -18.624 1.00 91.50 172 SER A N 1
ATOM 1253 C CA . SER A 1 172 ? 1.662 -8.423 -17.204 1.00 91.50 172 SER A CA 1
ATOM 1254 C C . SER A 1 172 ? 1.043 -9.807 -16.952 1.00 91.50 172 SER A C 1
ATOM 1256 O O . SER A 1 172 ? 1.294 -10.404 -15.909 1.00 91.50 172 SER A O 1
ATOM 1258 N N . LYS A 1 173 ? 0.260 -10.342 -17.900 1.00 92.50 173 LYS A N 1
ATOM 1259 C CA . LYS A 1 173 ? -0.329 -11.695 -17.824 1.00 92.50 173 LYS A CA 1
ATOM 1260 C C . LYS A 1 173 ? 0.632 -12.818 -18.232 1.00 92.50 173 LYS A C 1
ATOM 1262 O O . LYS A 1 173 ? 0.329 -13.984 -18.000 1.00 92.50 173 LYS A O 1
ATOM 1267 N N . ALA A 1 174 ? 1.746 -12.485 -18.878 1.00 93.88 174 ALA A N 1
ATOM 1268 C CA . ALA A 1 174 ? 2.765 -13.447 -19.266 1.00 93.88 174 ALA A CA 1
ATOM 1269 C C . ALA A 1 174 ? 3.644 -13.814 -18.053 1.00 93.88 174 ALA A C 1
ATOM 1271 O O . ALA A 1 174 ? 3.753 -13.021 -17.109 1.00 93.88 174 ALA A O 1
ATOM 1272 N N . PRO A 1 175 ? 4.286 -14.995 -18.057 1.00 93.88 175 PRO A N 1
ATOM 1273 C CA . PRO A 1 175 ? 5.197 -15.379 -16.987 1.00 93.88 175 PRO A CA 1
ATOM 1274 C C . PRO A 1 175 ? 6.380 -14.405 -16.888 1.00 93.88 175 PRO A C 1
ATOM 1276 O O . PRO A 1 175 ? 6.968 -14.012 -17.894 1.00 93.88 175 PRO A O 1
ATOM 1279 N N . PHE A 1 176 ? 6.744 -14.047 -15.656 1.00 93.50 176 PHE A N 1
ATOM 1280 C CA . PHE A 1 176 ? 7.957 -13.291 -15.351 1.00 93.50 176 PHE A CA 1
ATOM 1281 C C . PHE A 1 176 ? 9.046 -14.256 -14.885 1.00 93.50 176 PHE A C 1
ATOM 1283 O O . PHE A 1 176 ? 8.939 -14.828 -13.798 1.00 93.50 176 PHE A O 1
ATOM 1290 N N . VAL A 1 177 ? 10.088 -14.433 -15.697 1.00 93.38 177 VAL A N 1
ATOM 1291 C CA . VAL A 1 177 ? 11.231 -15.296 -15.375 1.00 93.38 177 VAL A CA 1
ATOM 1292 C C . VAL A 1 177 ? 12.406 -14.415 -14.968 1.00 93.38 177 VAL A C 1
ATOM 1294 O O . VAL A 1 177 ? 12.951 -13.680 -15.786 1.00 93.38 177 VAL A O 1
ATOM 1297 N N . ALA A 1 178 ? 12.780 -14.481 -13.692 1.00 91.25 178 ALA A N 1
ATOM 1298 C CA . ALA A 1 178 ? 13.984 -13.833 -13.191 1.00 91.25 178 ALA A CA 1
ATOM 1299 C C . ALA A 1 178 ? 15.173 -14.784 -13.347 1.00 91.25 178 ALA A C 1
ATOM 1301 O O . ALA A 1 178 ? 15.109 -15.928 -12.901 1.00 91.25 178 ALA A O 1
ATOM 1302 N N . VAL A 1 179 ? 16.254 -14.298 -13.954 1.00 90.75 179 VAL A N 1
ATOM 1303 C CA . VAL A 1 179 ? 17.525 -15.022 -14.060 1.00 90.75 179 VAL A CA 1
ATOM 1304 C C . VAL A 1 179 ? 18.587 -14.188 -13.362 1.00 90.75 179 VAL A C 1
ATOM 1306 O O . VAL A 1 179 ? 18.809 -13.034 -13.725 1.00 90.75 179 VAL A O 1
ATOM 1309 N N . ASN A 1 180 ? 19.220 -14.765 -12.344 1.00 88.62 180 ASN A N 1
ATOM 1310 C CA . ASN A 1 180 ? 20.359 -14.153 -11.679 1.00 88.62 180 ASN A CA 1
ATOM 1311 C C . ASN A 1 180 ? 21.644 -14.714 -12.296 1.00 88.62 180 ASN A C 1
ATOM 1313 O O . ASN A 1 180 ? 21.931 -15.895 -12.146 1.00 88.62 180 ASN A O 1
ATOM 1317 N N . CYS A 1 181 ? 22.407 -13.870 -12.989 1.00 84.88 181 CYS A N 1
ATOM 1318 C CA . CYS A 1 181 ? 23.636 -14.285 -13.669 1.00 84.88 181 CYS A CA 1
ATOM 1319 C C . CYS A 1 181 ? 24.818 -14.560 -12.721 1.00 84.88 181 CYS A C 1
ATOM 1321 O O . CYS A 1 181 ? 25.864 -14.991 -13.191 1.00 84.88 181 CYS A O 1
ATOM 1323 N N . ALA A 1 182 ? 24.694 -14.248 -11.427 1.00 76.12 182 ALA A N 1
ATOM 1324 C CA . ALA A 1 182 ? 25.738 -14.482 -10.428 1.00 76.12 182 ALA A CA 1
ATOM 1325 C C . ALA A 1 182 ? 25.595 -15.826 -9.686 1.00 76.12 182 ALA A C 1
ATOM 1327 O O . ALA A 1 182 ? 26.397 -16.095 -8.792 1.00 76.12 182 ALA A O 1
ATOM 1328 N N . ALA A 1 183 ? 24.559 -16.609 -10.006 1.00 53.53 183 ALA A N 1
ATOM 1329 C CA . ALA A 1 183 ? 24.296 -17.928 -9.431 1.00 53.53 183 ALA A CA 1
ATOM 1330 C C . ALA A 1 183 ? 24.991 -19.048 -10.216 1.00 53.53 183 ALA A C 1
ATOM 1332 O O . ALA A 1 183 ? 25.093 -18.920 -11.457 1.00 53.53 183 ALA A O 1
#

Foldseek 3Di:
DAEEEEEPPPPPCRVLLVVQLVLLVHHYDYDYPDQDQAQHQEYEYEPVVQVVLVHDVSQVVSCVVSPHQAYEYEYEQDPDWDWDAPPNNRYIYTYAHHQDPDPASVSRVRSLVVSCSSCPPAPDRDRDPVVSVVLVVLLVCLADPDDDDDDDDPPPCSVSSVLSSCCSHPNVVPDDDDDDPVD

pLDDT: mean 83.28, std 11.83, range [43.56, 94.62]

Radius of gyration: 18.18 Å; chains: 1; bounding box: 49×34×50 Å